Protein AF-A0A3A6R855-F1 (afdb_monomer)

Secondary structure (DSSP, 8-state):
-HHHHHHHHHHHHHHHHHHHHHHH--SS---S--HHHHHHHHHHHHHHHHHHHHHS--TT-HHHHHHHHHHHHHHHHHHHHHHHHHHHHH-TTS-HHHHHHHHHHHHHHHHHHHHHHHHHHHHHHHHHHHHH--

Solvent-accessible surface area (backbone atoms only — not comparable to full-atom values): 7381 Å² total; per-residue (Å²): 118,68,63,64,52,53,37,52,55,61,20,42,46,58,43,53,52,37,40,51,51,42,72,69,53,89,70,75,92,59,66,63,71,53,41,66,36,32,39,50,24,31,44,42,43,36,54,48,49,51,52,49,60,62,69,56,77,67,83,89,52,68,66,57,58,53,52,48,52,50,34,53,52,50,47,53,52,43,56,54,48,51,52,50,55,59,44,36,77,76,36,87,87,44,62,58,65,62,53,34,54,51,30,58,50,50,31,55,56,48,48,53,48,53,49,55,49,48,55,52,53,54,53,54,52,54,58,52,54,57,68,73,74,110

pLDDT: mean 86.09, std 9.69, range [51.81, 96.31]

Sequence (134 aa):
MTWLVYTVLLGLVPIVIRILVASFVSGENVPFFSAADFISLGMVMQISLLTEIRYHDSADAWWKKIFIGFSIFAIMMYAVMVAFTLLSEVVDRINKESVFIVCMSMPVVSFALCWALYDRVAYLSVATEEVAND

Foldseek 3Di:
DVLLVVLQVVLCVVLVVQCVVQVPDDDDRSDSDALVSLLSSLLSLLVSQLVVLVVPPDPDDPVSVVSVVVSVVLNVVSVVLVVLRVVVVVDVVRDRVVSSVVSNVSSVVSSVSSVVVVVVVVVVVVVVVVVVVD

Structure (mmCIF, N/CA/C/O backbone):
data_AF-A0A3A6R855-F1
#
_entry.id   AF-A0A3A6R855-F1
#
loop_
_atom_site.group_PDB
_atom_site.id
_atom_site.type_symbol
_atom_site.label_atom_id
_atom_site.label_alt_id
_atom_site.label_comp_id
_atom_site.label_asym_id
_atom_site.label_entity_id
_atom_site.label_seq_id
_atom_site.pdbx_PDB_ins_code
_atom_site.Cartn_x
_atom_site.Cartn_y
_atom_site.Cartn_z
_atom_site.occupancy
_atom_site.B_iso_or_equiv
_atom_site.auth_seq_id
_atom_site.auth_comp_id
_atom_site.auth_asym_id
_atom_site.auth_atom_id
_atom_site.pdbx_PDB_model_num
ATOM 1 N N . MET A 1 1 ? 6.086 -12.240 -13.541 1.00 60.69 1 MET A N 1
ATOM 2 C CA . MET A 1 1 ? 4.778 -12.560 -12.912 1.00 60.69 1 MET A CA 1
ATOM 3 C C . MET A 1 1 ? 4.883 -12.754 -11.406 1.00 60.69 1 MET A C 1
ATOM 5 O O . MET A 1 1 ? 4.028 -12.267 -10.680 1.00 60.69 1 MET A O 1
ATOM 9 N N . THR A 1 2 ? 5.916 -13.446 -10.926 1.00 78.75 2 THR A N 1
ATOM 10 C CA . THR A 1 2 ? 6.020 -13.892 -9.530 1.00 78.75 2 THR A CA 1
ATOM 11 C C . THR A 1 2 ? 6.041 -12.750 -8.507 1.00 78.75 2 THR A C 1
ATOM 13 O O . THR A 1 2 ? 5.387 -12.856 -7.476 1.00 78.75 2 THR A O 1
ATOM 16 N N . TRP A 1 3 ? 6.713 -11.635 -8.817 1.00 84.62 3 TRP A N 1
ATOM 17 C CA . TRP A 1 3 ? 6.811 -10.470 -7.930 1.00 84.62 3 TRP A CA 1
ATOM 18 C C . TRP A 1 3 ? 5.443 -9.880 -7.549 1.00 84.62 3 TRP A C 1
ATOM 20 O O . TRP A 1 3 ? 5.102 -9.858 -6.369 1.00 84.62 3 TRP A O 1
ATOM 30 N N . LEU A 1 4 ? 4.625 -9.489 -8.536 1.00 84.19 4 LEU A N 1
ATOM 31 C CA . LEU A 1 4 ? 3.318 -8.860 -8.298 1.00 84.19 4 LEU A CA 1
ATOM 32 C C . LEU A 1 4 ? 2.403 -9.744 -7.436 1.00 84.19 4 LEU A C 1
ATOM 34 O O . LEU A 1 4 ? 1.725 -9.251 -6.536 1.00 84.19 4 LEU A O 1
ATOM 38 N N . VAL A 1 5 ? 2.413 -11.056 -7.688 1.00 86.62 5 VAL A N 1
ATOM 39 C CA . VAL A 1 5 ? 1.627 -12.023 -6.913 1.00 86.62 5 VAL A CA 1
ATOM 40 C C . VAL A 1 5 ? 2.105 -12.066 -5.461 1.00 86.62 5 VAL A C 1
ATOM 42 O O . VAL A 1 5 ? 1.277 -11.982 -4.558 1.00 86.62 5 VAL A O 1
ATOM 45 N N . TYR A 1 6 ? 3.417 -12.131 -5.212 1.00 87.00 6 TYR A N 1
ATOM 46 C CA . TYR A 1 6 ? 3.951 -12.111 -3.847 1.00 87.00 6 TYR A CA 1
ATOM 47 C C . TYR A 1 6 ? 3.611 -10.822 -3.103 1.00 87.00 6 TYR A C 1
ATOM 49 O O . TYR A 1 6 ? 3.243 -10.875 -1.932 1.00 87.00 6 TYR A O 1
ATOM 57 N N . THR A 1 7 ? 3.668 -9.677 -3.778 1.00 89.81 7 THR A N 1
ATOM 58 C CA . THR A 1 7 ? 3.316 -8.379 -3.196 1.00 89.81 7 THR A CA 1
ATOM 59 C C . THR A 1 7 ? 1.859 -8.321 -2.767 1.00 89.81 7 THR A C 1
ATOM 61 O O . THR A 1 7 ? 1.561 -7.895 -1.652 1.00 89.81 7 THR A O 1
ATOM 64 N N . VAL A 1 8 ? 0.948 -8.768 -3.634 1.00 88.00 8 VAL A N 1
ATOM 65 C CA . VAL A 1 8 ? -0.485 -8.796 -3.326 1.00 88.00 8 VAL A CA 1
ATOM 66 C C . VAL A 1 8 ? -0.762 -9.779 -2.193 1.00 88.00 8 VAL A C 1
ATOM 68 O O . VAL A 1 8 ? -1.456 -9.424 -1.246 1.00 88.00 8 VAL A O 1
ATOM 71 N N . LEU A 1 9 ? -0.176 -10.980 -2.231 1.00 89.69 9 LEU A N 1
ATOM 72 C CA . LEU A 1 9 ? -0.342 -11.973 -1.167 1.00 89.69 9 LEU A CA 1
ATOM 73 C C . LEU A 1 9 ? 0.157 -11.455 0.187 1.00 89.69 9 LEU A C 1
ATOM 75 O O . LEU A 1 9 ? -0.560 -11.573 1.177 1.00 89.69 9 LEU A O 1
ATOM 79 N N . LEU A 1 10 ? 1.342 -10.836 0.231 1.00 90.31 10 LEU A N 1
ATOM 80 C CA . LEU A 1 10 ? 1.885 -10.231 1.450 1.00 90.31 10 LEU A CA 1
ATOM 81 C C . LEU A 1 10 ? 1.024 -9.064 1.944 1.00 90.31 10 LEU A C 1
ATOM 83 O O . LEU A 1 10 ? 0.781 -8.945 3.141 1.00 90.31 10 LEU A O 1
ATOM 87 N N . GLY A 1 11 ? 0.527 -8.225 1.037 1.00 88.62 11 GLY A N 1
ATOM 88 C CA . GLY A 1 11 ? -0.348 -7.110 1.388 1.00 88.62 11 GLY A CA 1
ATOM 89 C C . GLY A 1 11 ? -1.730 -7.545 1.888 1.00 88.62 11 GLY A C 1
ATOM 90 O O . GLY A 1 11 ? -2.355 -6.809 2.644 1.00 88.62 11 GLY A O 1
ATOM 91 N N . LEU A 1 12 ? -2.208 -8.734 1.509 1.00 91.69 12 LEU A N 1
ATOM 92 C CA . LEU A 1 12 ? -3.478 -9.299 1.981 1.00 91.69 12 LEU A CA 1
ATOM 93 C C . LEU A 1 12 ? -3.381 -9.937 3.375 1.00 91.69 12 LEU A C 1
ATOM 95 O O . LEU A 1 12 ? -4.417 -10.177 3.996 1.00 91.69 12 LEU A O 1
ATOM 99 N N . VAL A 1 13 ? -2.173 -10.189 3.891 1.00 92.19 13 VAL A N 1
ATOM 100 C CA . VAL A 1 13 ? -1.955 -10.826 5.204 1.00 92.19 13 VAL A CA 1
ATOM 101 C C . VAL A 1 13 ? -2.772 -10.174 6.335 1.00 92.19 13 VAL A C 1
ATOM 103 O O . VAL A 1 13 ? -3.451 -10.916 7.045 1.00 92.19 13 VAL A O 1
ATOM 106 N N . PRO A 1 14 ? -2.804 -8.836 6.507 1.00 88.94 14 PRO A N 1
ATOM 107 C CA . PRO A 1 14 ? -3.589 -8.196 7.567 1.00 88.94 14 PRO A CA 1
ATOM 108 C C . PRO A 1 14 ? -5.093 -8.483 7.457 1.00 88.94 14 PRO A C 1
ATOM 110 O O . PRO A 1 14 ? -5.748 -8.745 8.463 1.00 88.94 14 PRO A O 1
ATOM 113 N N . ILE A 1 15 ? -5.626 -8.497 6.230 1.00 91.94 15 ILE A N 1
ATOM 114 C CA . ILE A 1 15 ? -7.042 -8.777 5.952 1.00 91.94 15 ILE A CA 1
ATOM 115 C C . ILE A 1 15 ? -7.365 -10.232 6.300 1.00 91.94 15 ILE A C 1
ATOM 117 O O . ILE A 1 15 ? -8.343 -10.504 6.993 1.00 91.94 15 ILE A O 1
ATOM 121 N N . VAL A 1 16 ? -6.520 -11.172 5.867 1.00 91.69 16 VAL A N 1
ATOM 122 C CA . VAL A 1 16 ? -6.699 -12.601 6.163 1.00 91.69 16 VAL A CA 1
ATOM 123 C C . VAL A 1 16 ? -6.653 -12.848 7.670 1.00 91.69 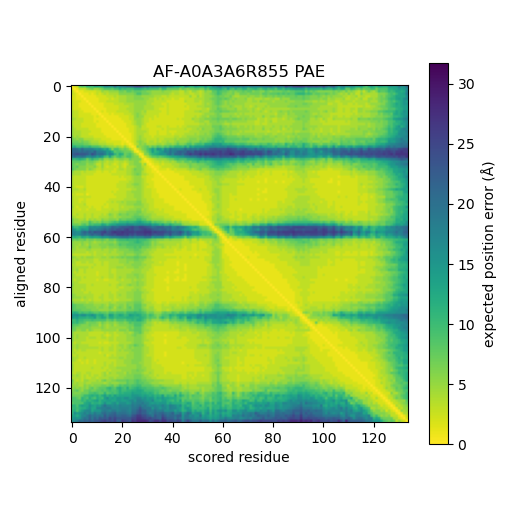16 VAL A C 1
ATOM 125 O O . VAL A 1 16 ? -7.523 -13.536 8.201 1.00 91.69 16 VAL A O 1
ATOM 128 N N . ILE A 1 17 ? -5.687 -12.249 8.375 1.00 91.00 17 ILE A N 1
ATOM 129 C CA . ILE A 1 17 ? -5.585 -12.352 9.836 1.00 91.00 17 ILE A CA 1
ATOM 130 C C . ILE A 1 17 ? -6.855 -11.812 10.501 1.00 91.00 17 ILE A C 1
ATOM 132 O O . ILE A 1 17 ? -7.397 -12.475 11.383 1.00 91.00 17 ILE A O 1
ATOM 136 N N . ARG A 1 18 ? -7.371 -10.652 10.073 1.00 89.25 18 ARG A N 1
ATOM 137 C CA . ARG A 1 18 ? -8.589 -10.074 10.657 1.00 89.25 18 ARG A CA 1
ATOM 138 C C . ARG A 1 18 ? -9.818 -10.952 10.432 1.00 89.25 18 ARG A C 1
ATOM 140 O O . ARG A 1 18 ? -10.583 -11.146 11.371 1.00 89.25 18 ARG A O 1
ATOM 147 N N . ILE A 1 19 ? -9.985 -11.522 9.238 1.00 89.38 19 ILE A N 1
ATOM 148 C CA . ILE A 1 19 ? -11.083 -12.456 8.940 1.00 89.38 19 ILE A CA 1
ATOM 149 C C . ILE A 1 19 ? -11.006 -13.688 9.846 1.00 89.38 19 ILE A C 1
ATOM 151 O O . ILE A 1 19 ? -12.026 -14.114 10.393 1.00 89.38 19 ILE A O 1
ATOM 155 N N . LEU A 1 20 ? -9.806 -14.244 10.047 1.00 89.88 20 LEU A N 1
ATOM 156 C CA . LEU A 1 20 ? -9.608 -15.360 10.970 1.00 89.88 20 LEU A CA 1
ATOM 157 C C . LEU A 1 20 ? -9.990 -14.956 12.397 1.00 89.88 20 LEU A C 1
ATOM 159 O O . LEU A 1 20 ? -10.809 -15.629 13.013 1.00 89.88 20 LEU A O 1
ATOM 163 N N . VAL A 1 21 ? -9.477 -13.830 12.901 1.00 88.56 21 VAL A N 1
ATOM 164 C CA . VAL A 1 21 ? -9.803 -13.331 14.249 1.00 88.56 21 VAL A CA 1
ATOM 165 C C . VAL A 1 21 ? -11.311 -13.128 14.418 1.00 88.56 21 VAL A C 1
ATOM 167 O O . VAL A 1 21 ? -11.879 -13.628 15.385 1.00 88.56 21 VAL A O 1
ATOM 170 N N . ALA A 1 22 ? -11.977 -12.479 13.462 1.00 86.69 22 ALA A N 1
ATOM 171 C CA . ALA A 1 22 ? -13.425 -12.274 13.487 1.00 86.69 22 ALA A CA 1
ATOM 172 C C . ALA A 1 22 ? -14.218 -13.596 13.466 1.00 86.69 22 ALA A C 1
ATOM 174 O O . ALA A 1 22 ? -15.310 -13.661 14.018 1.00 86.69 22 ALA A O 1
ATOM 175 N N . SER A 1 23 ? -13.666 -14.659 12.872 1.00 85.38 23 SER A N 1
ATOM 176 C CA . SER A 1 23 ? -14.295 -15.988 12.834 1.00 85.38 23 SER A CA 1
ATOM 177 C C . SER A 1 23 ? -14.148 -16.765 14.149 1.00 85.38 23 SER A C 1
ATOM 179 O O . SER A 1 23 ? -14.993 -17.600 14.461 1.00 85.38 23 SER A O 1
ATOM 181 N N . PHE A 1 24 ? -13.079 -16.519 14.916 1.00 85.69 24 PHE A N 1
ATOM 182 C CA . PHE A 1 24 ? -12.809 -17.214 16.183 1.00 85.69 24 PHE A CA 1
ATOM 183 C C . PHE A 1 24 ? -13.345 -16.477 17.417 1.00 85.69 24 PHE A C 1
ATOM 185 O O . PHE A 1 24 ? -13.551 -17.099 18.461 1.00 85.69 24 PHE A O 1
ATOM 192 N N . VAL A 1 25 ? -13.581 -15.167 17.328 1.00 85.69 25 VAL A N 1
ATOM 193 C CA . VAL A 1 25 ? -14.105 -14.369 18.442 1.00 85.69 25 VAL A CA 1
ATOM 194 C C . VAL A 1 25 ? -15.626 -14.519 18.524 1.00 85.69 25 VAL A C 1
ATOM 196 O O . VAL A 1 25 ? -16.372 -14.042 17.676 1.00 85.69 25 VAL A O 1
ATOM 199 N N . SER A 1 26 ? -16.095 -15.193 19.577 1.00 59.94 26 SER A N 1
ATOM 200 C CA . SER A 1 26 ? -17.519 -15.309 19.911 1.00 59.94 26 SER A CA 1
ATOM 201 C C . SER A 1 26 ? -17.920 -14.180 20.868 1.00 59.94 26 SER A C 1
ATOM 203 O O . SER A 1 26 ? -17.772 -14.321 22.078 1.00 59.94 26 SER A O 1
ATOM 205 N N . GLY A 1 27 ? -18.405 -13.055 20.334 1.00 62.94 27 GLY A N 1
ATOM 206 C CA . GLY A 1 27 ? -18.895 -11.913 21.121 1.00 62.94 27 GLY A CA 1
ATOM 207 C C . GLY A 1 27 ? -18.346 -10.561 20.653 1.00 62.94 27 GLY A C 1
ATOM 208 O O . GLY A 1 27 ? -17.158 -10.443 20.387 1.00 62.94 27 GLY A O 1
ATOM 209 N N . GLU A 1 28 ? -19.248 -9.572 20.584 1.00 63.56 28 GLU A N 1
ATOM 210 C CA . GLU A 1 28 ? -19.111 -8.239 19.964 1.00 63.56 28 GLU A CA 1
ATOM 211 C C . GLU A 1 28 ? -18.663 -8.224 18.489 1.00 63.56 28 GLU A C 1
ATOM 213 O O . GLU A 1 28 ? -17.843 -9.009 18.028 1.00 63.56 28 GLU A O 1
ATOM 218 N N . ASN A 1 29 ? -19.276 -7.324 17.714 1.00 69.62 29 ASN A N 1
ATOM 219 C CA . ASN A 1 29 ? -19.135 -7.225 16.261 1.00 69.62 29 ASN A CA 1
ATOM 220 C C . ASN A 1 29 ? -17.722 -6.765 15.861 1.00 69.62 29 ASN A C 1
ATOM 222 O O . ASN A 1 29 ? -17.523 -5.597 15.527 1.00 69.62 29 ASN A O 1
ATOM 226 N N . VAL A 1 30 ? -16.740 -7.668 15.871 1.00 75.44 30 VAL A N 1
ATOM 227 C CA . VAL A 1 30 ? -15.443 -7.416 15.238 1.00 75.44 30 VAL A CA 1
ATOM 228 C C . VAL A 1 30 ? -15.699 -7.233 13.739 1.00 75.44 30 VAL A C 1
ATOM 230 O O . VAL A 1 30 ? -16.185 -8.160 13.085 1.00 75.44 30 VAL A O 1
ATOM 233 N N . PRO A 1 31 ? -15.409 -6.055 13.162 1.00 82.31 31 PRO A N 1
ATOM 234 C CA . PRO A 1 31 ? -15.646 -5.838 11.747 1.00 82.31 31 PRO A CA 1
ATOM 235 C C . PRO A 1 31 ? -14.687 -6.707 10.929 1.00 82.31 31 PRO A C 1
ATOM 237 O O . PRO A 1 31 ? -13.485 -6.741 11.196 1.00 82.31 31 PRO A O 1
ATOM 240 N N . PHE A 1 32 ? -15.215 -7.375 9.901 1.00 83.44 32 PHE A N 1
ATOM 241 C CA . PHE A 1 32 ? -14.423 -8.213 8.992 1.00 83.44 32 PHE A CA 1
ATOM 242 C C . PHE A 1 32 ? -13.340 -7.425 8.240 1.00 83.44 32 PHE A C 1
ATOM 244 O O . PHE A 1 32 ? -12.315 -7.994 7.874 1.00 83.44 32 PHE A O 1
ATOM 251 N N . PHE A 1 33 ? -13.548 -6.120 8.044 1.00 87.50 33 PHE A N 1
ATOM 252 C CA . PHE A 1 33 ? -12.622 -5.222 7.360 1.00 87.50 33 PHE A CA 1
ATOM 253 C C . PHE A 1 33 ? -12.467 -3.912 8.126 1.00 87.50 33 PHE A C 1
ATOM 255 O O . PHE A 1 33 ? -13.430 -3.388 8.686 1.00 87.50 33 PHE A O 1
ATOM 262 N N . SER A 1 34 ? -11.268 -3.342 8.093 1.00 90.38 34 SER A N 1
ATOM 263 C CA . SER A 1 34 ? -10.971 -2.014 8.620 1.00 90.38 34 SER A CA 1
ATOM 264 C C . SER A 1 34 ? -10.161 -1.194 7.626 1.00 90.38 34 SER A C 1
ATOM 266 O O . SER A 1 34 ? -9.398 -1.728 6.821 1.00 90.38 34 SER A O 1
ATOM 268 N N . ALA A 1 35 ? -10.283 0.131 7.731 1.00 92.25 35 ALA A N 1
ATOM 269 C CA . ALA A 1 35 ? -9.463 1.084 6.990 1.00 92.25 35 ALA A CA 1
ATOM 270 C C . ALA A 1 35 ? -7.962 0.775 7.131 1.00 92.25 35 ALA A C 1
ATOM 272 O O . ALA A 1 35 ? -7.228 0.829 6.147 1.00 92.25 35 ALA A O 1
ATOM 273 N N . ALA A 1 36 ? -7.525 0.363 8.327 1.00 91.44 36 ALA A N 1
ATOM 274 C CA . ALA A 1 36 ? -6.135 0.012 8.600 1.00 91.44 36 ALA A CA 1
ATOM 275 C C . ALA A 1 36 ? -5.621 -1.148 7.726 1.00 91.44 36 ALA A C 1
ATOM 277 O O . ALA A 1 36 ? -4.467 -1.117 7.293 1.00 91.44 36 ALA A O 1
ATOM 278 N N . ASP A 1 37 ? -6.465 -2.138 7.420 1.00 92.81 37 ASP A N 1
ATOM 279 C CA . ASP A 1 37 ? -6.050 -3.298 6.624 1.00 92.81 37 ASP A CA 1
ATOM 280 C C . ASP A 1 37 ? -5.805 -2.892 5.165 1.00 92.81 37 ASP A C 1
ATOM 282 O O . ASP A 1 37 ? -4.807 -3.282 4.560 1.00 92.81 37 ASP A O 1
ATOM 286 N N . PHE A 1 38 ? -6.676 -2.036 4.623 1.00 94.62 38 PHE A N 1
ATOM 287 C CA . PHE A 1 38 ? -6.530 -1.485 3.277 1.00 94.62 38 PHE A CA 1
ATOM 288 C C . PHE A 1 38 ? -5.325 -0.549 3.163 1.00 94.62 38 PHE A C 1
ATOM 290 O O . PHE A 1 38 ? -4.582 -0.623 2.185 1.00 94.62 38 PHE A O 1
ATOM 297 N N . ILE A 1 39 ? -5.078 0.291 4.173 1.00 94.50 39 ILE A N 1
ATOM 298 C CA . ILE A 1 39 ? -3.883 1.142 4.210 1.00 94.50 39 ILE A CA 1
ATOM 299 C C . ILE A 1 39 ? -2.616 0.276 4.233 1.00 94.50 39 ILE A C 1
ATOM 301 O O . ILE A 1 39 ? -1.683 0.537 3.473 1.00 94.50 39 ILE A O 1
ATOM 305 N N . SER A 1 40 ? -2.583 -0.780 5.052 1.00 94.25 40 SER A N 1
ATOM 306 C CA . SER A 1 40 ? -1.446 -1.704 5.112 1.00 94.25 40 SER A CA 1
ATOM 307 C C . SER A 1 40 ? -1.193 -2.391 3.763 1.00 94.25 40 SER A C 1
ATOM 309 O O . SER A 1 40 ? -0.072 -2.330 3.253 1.00 94.25 40 SER A O 1
ATOM 311 N N . LEU A 1 41 ? -2.240 -2.935 3.131 1.00 94.75 41 LEU A N 1
ATOM 312 C CA . LEU A 1 41 ? -2.190 -3.501 1.778 1.00 94.75 41 LEU A CA 1
ATOM 313 C C . LEU A 1 41 ? -1.618 -2.494 0.766 1.00 94.75 41 LEU A C 1
ATOM 315 O O . LEU A 1 41 ? -0.699 -2.806 0.005 1.00 94.75 41 LEU A O 1
ATOM 319 N N . GLY A 1 42 ? -2.138 -1.266 0.781 1.00 94.12 42 GLY A N 1
ATOM 320 C CA . GLY A 1 42 ? -1.701 -0.178 -0.086 1.00 94.12 42 GLY A CA 1
ATOM 321 C C . GLY A 1 42 ? -0.229 0.191 0.095 1.00 94.12 42 GLY A C 1
ATOM 322 O O . GLY A 1 42 ? 0.486 0.350 -0.896 1.00 94.12 42 GLY A O 1
ATOM 323 N N . MET A 1 43 ? 0.246 0.278 1.339 1.00 93.94 43 MET A N 1
ATOM 324 C CA . MET A 1 43 ? 1.648 0.571 1.651 1.00 93.94 43 MET A CA 1
ATOM 325 C C . MET A 1 43 ? 2.587 -0.548 1.197 1.00 93.94 43 MET A C 1
ATOM 327 O O . MET A 1 43 ? 3.612 -0.253 0.585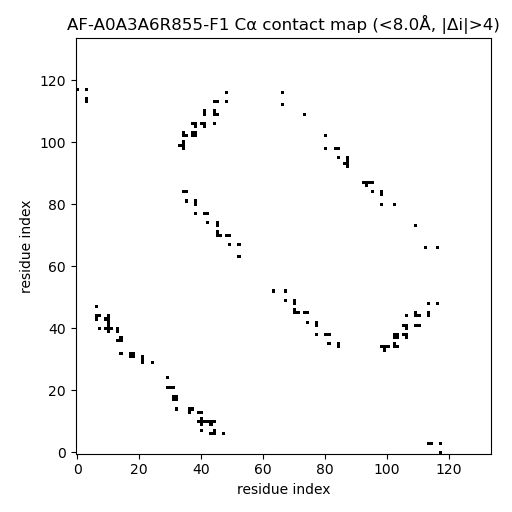 1.00 93.94 43 MET A O 1
ATOM 331 N N . VAL A 1 44 ? 2.233 -1.817 1.428 1.00 94.88 44 VAL A N 1
ATOM 332 C CA . VAL A 1 44 ? 3.035 -2.966 0.969 1.00 94.88 44 VAL A CA 1
ATOM 333 C C . VAL A 1 44 ? 3.186 -2.949 -0.552 1.00 94.88 44 VAL A C 1
ATOM 335 O O . VAL A 1 44 ? 4.299 -3.120 -1.054 1.00 94.88 44 VAL A O 1
ATOM 338 N N . MET A 1 45 ? 2.106 -2.659 -1.287 1.00 93.62 45 MET A N 1
ATOM 339 C CA . MET A 1 45 ? 2.160 -2.516 -2.745 1.00 93.62 45 MET A CA 1
ATOM 340 C C . MET A 1 45 ? 3.121 -1.410 -3.188 1.00 93.62 45 MET A C 1
ATOM 342 O O . MET A 1 45 ? 3.964 -1.650 -4.050 1.00 93.62 45 MET A O 1
ATOM 346 N N . GLN A 1 46 ? 3.048 -0.223 -2.579 1.00 94.62 46 GLN A N 1
ATOM 347 C CA . GLN A 1 46 ? 3.911 0.898 -2.963 1.00 94.62 46 GLN A CA 1
ATOM 348 C C . GLN A 1 46 ? 5.385 0.668 -2.600 1.00 94.62 46 GLN A C 1
ATOM 350 O O . GLN A 1 46 ? 6.265 0.975 -3.402 1.00 94.62 46 GLN A O 1
ATOM 355 N N . ILE A 1 47 ? 5.675 0.089 -1.429 1.00 92.69 47 ILE A N 1
ATOM 356 C CA . ILE A 1 47 ? 7.050 -0.257 -1.029 1.00 92.69 47 ILE A CA 1
ATOM 357 C C . ILE A 1 47 ? 7.631 -1.287 -1.993 1.00 92.69 47 ILE A C 1
ATOM 359 O O . ILE A 1 47 ? 8.741 -1.118 -2.492 1.00 92.69 47 ILE A O 1
ATOM 363 N N . SER A 1 48 ? 6.867 -2.333 -2.295 1.00 92.69 48 SER A N 1
ATOM 364 C CA . SER A 1 48 ? 7.308 -3.374 -3.211 1.00 92.69 48 SER A CA 1
ATOM 365 C C . SER A 1 48 ? 7.545 -2.837 -4.623 1.00 92.69 48 SER A C 1
ATOM 367 O O . SER A 1 48 ? 8.525 -3.216 -5.258 1.00 92.69 48 SER A O 1
ATOM 369 N N . LEU A 1 49 ? 6.697 -1.913 -5.093 1.00 91.25 49 LEU A N 1
ATOM 370 C CA . LEU A 1 49 ? 6.856 -1.233 -6.381 1.00 91.25 49 LEU A CA 1
ATOM 371 C C . LEU A 1 49 ? 8.191 -0.476 -6.435 1.00 91.25 49 LEU A C 1
ATOM 373 O O . LEU A 1 49 ? 8.948 -0.621 -7.395 1.00 91.25 49 LEU A O 1
ATOM 377 N N . LEU A 1 50 ? 8.526 0.276 -5.383 1.00 91.75 50 LEU A N 1
ATOM 378 C CA . LEU A 1 50 ? 9.813 0.970 -5.281 1.00 91.75 50 LEU A CA 1
ATOM 379 C C . LEU A 1 50 ? 11.003 0.002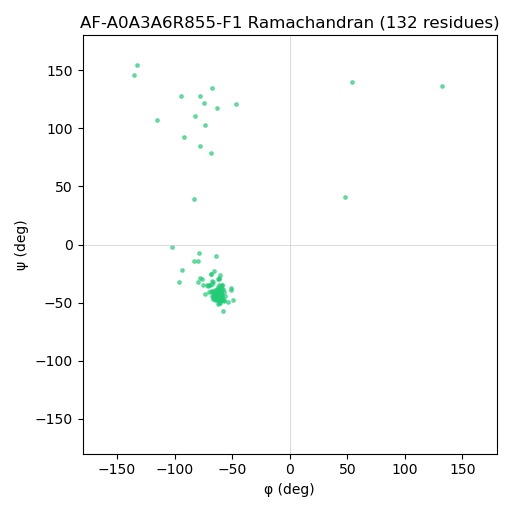 -5.289 1.00 91.75 50 LEU A C 1
ATOM 381 O O . LEU A 1 50 ? 12.023 0.293 -5.919 1.00 91.75 50 LEU A O 1
ATOM 385 N N . THR A 1 51 ? 10.887 -1.132 -4.593 1.00 89.94 51 THR A N 1
ATOM 386 C CA . THR A 1 51 ? 11.922 -2.173 -4.580 1.00 89.94 51 THR A CA 1
ATOM 387 C C . THR A 1 51 ? 12.123 -2.774 -5.968 1.00 89.94 51 THR A C 1
ATOM 389 O O . THR A 1 51 ? 13.264 -2.905 -6.403 1.00 89.94 51 THR A O 1
ATOM 392 N N . GLU A 1 52 ? 11.043 -3.070 -6.689 1.00 88.06 52 GLU A N 1
ATOM 393 C CA . GLU A 1 52 ? 11.108 -3.675 -8.022 1.00 88.06 52 GLU A CA 1
ATOM 394 C C . GLU A 1 52 ? 11.732 -2.736 -9.055 1.00 88.06 52 GLU A C 1
ATOM 396 O O . GLU A 1 52 ? 12.626 -3.129 -9.805 1.00 88.06 52 GLU A O 1
ATOM 401 N N . ILE A 1 53 ? 11.330 -1.459 -9.056 1.00 87.62 53 ILE A N 1
ATOM 402 C CA . ILE A 1 53 ? 11.927 -0.458 -9.951 1.00 87.62 53 ILE A CA 1
ATOM 403 C C . ILE A 1 53 ? 13.430 -0.324 -9.704 1.00 87.62 53 ILE A C 1
ATOM 405 O O . ILE A 1 53 ? 14.189 -0.126 -10.652 1.00 87.62 53 ILE A O 1
ATOM 409 N N . ARG A 1 54 ? 13.861 -0.420 -8.441 1.00 83.62 54 ARG A N 1
ATOM 410 C CA . ARG A 1 54 ? 15.278 -0.364 -8.068 1.00 83.62 54 ARG A CA 1
ATOM 411 C C . ARG A 1 54 ? 16.036 -1.623 -8.484 1.00 83.62 54 ARG A C 1
ATOM 413 O O . ARG A 1 54 ? 17.210 -1.519 -8.812 1.00 83.62 54 ARG A O 1
ATOM 420 N N . TYR A 1 55 ? 15.391 -2.787 -8.445 1.00 82.25 55 TYR A N 1
ATOM 421 C CA . TYR A 1 55 ? 16.005 -4.056 -8.834 1.00 82.25 55 TYR A CA 1
ATOM 422 C C . TYR A 1 55 ? 16.235 -4.146 -10.349 1.00 82.25 55 TYR A C 1
ATOM 424 O O . TYR A 1 55 ? 17.259 -4.655 -10.800 1.00 82.25 55 TYR A O 1
ATOM 432 N N . HIS A 1 56 ? 15.322 -3.592 -11.146 1.00 75.12 56 HIS A N 1
ATOM 433 C CA . HIS A 1 56 ? 15.503 -3.470 -12.588 1.00 75.12 56 HIS A CA 1
ATOM 434 C C . HIS A 1 56 ? 16.438 -2.296 -12.920 1.00 75.12 56 HIS A C 1
ATOM 436 O O . HIS A 1 56 ? 15.980 -1.201 -13.231 1.00 75.12 56 HIS A O 1
ATOM 442 N N . ASP A 1 57 ? 17.753 -2.522 -12.896 1.00 61.22 57 ASP A N 1
ATOM 443 C CA . ASP A 1 57 ? 18.807 -1.504 -13.083 1.00 61.22 57 ASP A CA 1
ATOM 444 C C . ASP A 1 57 ? 19.123 -1.177 -14.563 1.00 61.22 57 ASP A C 1
ATOM 446 O O . ASP A 1 57 ? 20.265 -1.004 -14.981 1.00 61.22 57 ASP A O 1
ATOM 450 N N . SER A 1 58 ? 18.095 -1.116 -15.413 1.00 62.56 58 SER A N 1
ATOM 451 C CA . SER A 1 58 ? 18.243 -0.604 -16.781 1.00 62.56 58 SER A CA 1
ATOM 452 C C . SER A 1 58 ? 18.368 0.927 -16.769 1.00 62.56 58 SER A C 1
ATOM 454 O O . SER A 1 58 ? 17.491 1.625 -16.252 1.00 62.56 58 SER A O 1
ATOM 456 N N . ALA A 1 59 ? 19.470 1.453 -17.303 1.00 53.47 59 ALA A N 1
ATOM 457 C CA . ALA A 1 59 ? 19.879 2.852 -17.180 1.00 53.47 59 ALA A CA 1
ATOM 458 C C . ALA A 1 59 ? 18.748 3.880 -17.445 1.00 53.47 59 ALA A C 1
ATOM 460 O O . ALA A 1 59 ? 18.143 3.922 -18.513 1.00 53.47 59 ALA A O 1
ATOM 461 N N . ASP A 1 60 ? 18.483 4.706 -16.427 1.00 60.59 60 ASP A N 1
ATOM 462 C CA . ASP A 1 60 ? 17.926 6.071 -16.470 1.00 60.59 60 ASP A CA 1
ATOM 463 C C . ASP A 1 60 ? 16.671 6.344 -17.331 1.00 60.59 60 ASP A C 1
ATOM 465 O O . ASP A 1 60 ? 16.530 7.383 -17.980 1.00 60.59 60 ASP A O 1
ATOM 469 N N . ALA A 1 61 ? 15.697 5.436 -17.312 1.00 79.69 61 ALA A N 1
ATOM 470 C CA . ALA A 1 61 ? 14.449 5.640 -18.038 1.00 79.69 61 ALA A CA 1
ATOM 471 C C . ALA A 1 61 ? 13.485 6.609 -17.311 1.00 79.69 61 ALA A C 1
ATOM 473 O O . ALA A 1 61 ? 13.127 6.403 -16.149 1.00 79.69 61 ALA A O 1
ATOM 474 N N . TRP A 1 62 ? 12.996 7.639 -18.018 1.00 83.69 62 TRP A N 1
ATOM 475 C CA . TRP A 1 62 ? 12.054 8.657 -17.507 1.00 83.69 62 TRP A CA 1
ATOM 4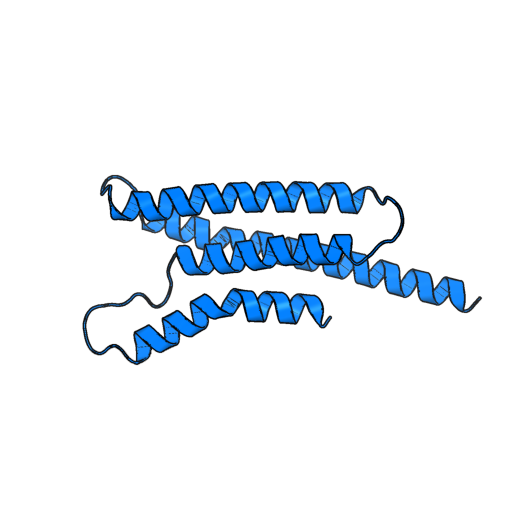76 C C . TRP A 1 62 ? 10.815 8.071 -16.814 1.00 83.69 62 TRP A C 1
ATOM 478 O O . TRP A 1 62 ? 10.371 8.588 -15.787 1.00 83.69 62 TRP A O 1
ATOM 488 N N . TRP A 1 63 ? 10.287 6.953 -17.325 1.00 82.81 63 TRP A N 1
ATOM 489 C CA . TRP A 1 63 ? 9.127 6.286 -16.736 1.00 82.81 63 TRP A CA 1
ATOM 490 C C . TRP A 1 63 ? 9.376 5.892 -15.273 1.00 82.81 63 TRP A C 1
ATOM 492 O O . TRP A 1 63 ? 8.501 6.102 -14.439 1.00 82.81 63 TRP A O 1
ATOM 502 N N . LYS A 1 64 ? 10.585 5.438 -14.912 1.00 85.56 64 LYS A N 1
ATOM 503 C CA . LYS A 1 64 ? 10.921 5.063 -13.528 1.00 85.56 64 LYS A CA 1
ATOM 504 C C . LYS A 1 64 ? 10.759 6.235 -12.574 1.00 85.56 64 LYS A C 1
ATOM 506 O O . LYS A 1 64 ? 10.194 6.071 -11.499 1.00 85.56 64 LYS A O 1
ATOM 511 N N . LYS A 1 65 ? 11.210 7.426 -12.984 1.00 88.88 65 LYS A N 1
ATOM 512 C CA . LYS A 1 65 ? 11.120 8.649 -12.171 1.00 88.88 65 LYS A CA 1
ATOM 513 C C . LYS A 1 65 ? 9.661 9.009 -11.883 1.00 88.88 65 LYS A C 1
ATOM 515 O O . LYS A 1 65 ? 9.342 9.342 -10.744 1.00 88.88 65 LYS A O 1
ATOM 520 N N . ILE A 1 66 ? 8.774 8.861 -12.873 1.00 90.12 66 ILE A N 1
ATOM 521 C CA . ILE A 1 66 ? 7.328 9.067 -12.694 1.00 90.12 66 ILE A CA 1
ATOM 522 C C . ILE A 1 66 ? 6.754 8.064 -11.689 1.00 90.12 66 ILE A C 1
ATOM 524 O O . ILE A 1 66 ? 6.090 8.474 -10.739 1.00 90.12 66 ILE A O 1
ATOM 528 N N . PHE A 1 67 ? 7.017 6.767 -11.872 1.00 90.88 67 PHE A N 1
ATOM 529 C CA . PHE A 1 67 ? 6.468 5.735 -10.990 1.00 90.88 67 PHE A CA 1
ATOM 530 C C . PHE A 1 67 ? 6.998 5.860 -9.555 1.00 90.88 67 PHE A C 1
ATOM 532 O O . PHE A 1 67 ? 6.209 5.809 -8.619 1.00 90.88 67 PHE A O 1
ATOM 539 N N . ILE A 1 68 ? 8.297 6.118 -9.370 1.00 91.75 68 ILE A N 1
ATOM 540 C CA . ILE A 1 68 ? 8.890 6.370 -8.047 1.00 91.75 68 ILE A CA 1
ATOM 541 C C . ILE A 1 68 ? 8.226 7.579 -7.379 1.00 91.75 68 ILE A C 1
ATOM 543 O O . ILE A 1 68 ? 7.836 7.499 -6.214 1.00 91.75 68 ILE A O 1
ATOM 547 N N . GLY A 1 69 ? 8.074 8.689 -8.109 1.00 92.31 69 GLY A N 1
ATOM 548 C CA . GLY A 1 69 ? 7.430 9.894 -7.590 1.00 92.31 69 GLY A CA 1
ATOM 549 C C . GLY A 1 69 ? 5.985 9.638 -7.166 1.00 92.31 69 GLY A C 1
ATOM 550 O O . GLY A 1 69 ? 5.592 10.011 -6.060 1.00 92.31 69 GLY A O 1
ATOM 551 N N . PHE A 1 70 ? 5.214 8.939 -8.004 1.00 93.19 70 PHE A N 1
ATOM 552 C CA . PHE A 1 70 ? 3.838 8.578 -7.681 1.00 93.19 70 PHE A CA 1
ATOM 553 C C . PHE A 1 70 ? 3.769 7.655 -6.458 1.00 93.19 70 PHE A C 1
ATOM 555 O O . PHE A 1 70 ? 2.936 7.866 -5.580 1.00 93.19 70 PHE A O 1
ATOM 562 N N . SER A 1 71 ? 4.655 6.665 -6.355 1.00 93.81 71 SER A N 1
ATOM 563 C CA . SER A 1 71 ? 4.675 5.745 -5.217 1.00 93.81 71 SER A CA 1
ATOM 564 C C . SER A 1 71 ? 5.008 6.433 -3.902 1.00 93.81 71 SER A C 1
ATOM 566 O O . SER A 1 71 ? 4.330 6.193 -2.905 1.00 93.81 71 SER A O 1
ATOM 568 N N . ILE A 1 72 ? 5.993 7.333 -3.889 1.00 94.50 72 ILE A N 1
ATOM 569 C CA . ILE A 1 72 ? 6.318 8.128 -2.697 1.00 94.50 72 ILE A CA 1
ATOM 570 C C . ILE A 1 72 ? 5.126 9.005 -2.303 1.00 94.50 72 ILE A C 1
ATOM 572 O O . ILE A 1 72 ? 4.738 9.031 -1.135 1.00 94.50 72 ILE A O 1
ATOM 576 N N . PHE A 1 73 ? 4.502 9.675 -3.274 1.00 95.56 73 PHE A N 1
ATOM 577 C CA . PHE A 1 73 ? 3.310 10.482 -3.029 1.00 95.56 73 PHE A CA 1
ATOM 578 C C . PHE A 1 73 ? 2.152 9.645 -2.463 1.00 95.56 73 PHE A C 1
ATOM 580 O O . PHE A 1 73 ? 1.515 10.039 -1.487 1.00 95.56 73 PHE A O 1
ATOM 587 N N . ALA A 1 74 ? 1.914 8.454 -3.013 1.00 94.00 74 ALA A N 1
ATOM 588 C CA . ALA A 1 74 ? 0.899 7.536 -2.514 1.00 94.00 74 ALA A CA 1
ATOM 589 C C . ALA A 1 74 ? 1.191 7.089 -1.071 1.00 94.00 74 ALA A C 1
ATOM 591 O O . ALA A 1 74 ? 0.279 7.088 -0.249 1.00 94.00 74 ALA A O 1
ATOM 592 N N . ILE A 1 75 ? 2.447 6.774 -0.730 1.00 95.00 75 ILE A N 1
ATOM 593 C CA . ILE A 1 75 ? 2.855 6.439 0.648 1.00 95.00 75 ILE A CA 1
ATOM 594 C C . ILE A 1 75 ? 2.558 7.600 1.604 1.00 95.00 75 ILE A C 1
ATOM 596 O O . ILE A 1 75 ? 2.006 7.377 2.681 1.00 95.00 75 ILE A O 1
ATOM 600 N N . MET A 1 76 ? 2.861 8.841 1.209 1.00 96.31 76 MET A N 1
ATOM 601 C CA . MET A 1 76 ? 2.520 10.021 2.011 1.00 96.31 76 MET A CA 1
ATOM 602 C C . MET A 1 76 ? 1.008 10.139 2.228 1.00 96.31 76 MET A C 1
ATOM 604 O O . MET A 1 76 ? 0.563 10.391 3.347 1.00 96.31 76 MET A O 1
ATOM 608 N N . MET A 1 77 ? 0.209 9.902 1.186 1.00 94.88 77 MET A N 1
ATOM 609 C CA . MET A 1 77 ? -1.249 9.905 1.299 1.00 94.88 77 MET A CA 1
ATOM 610 C C . MET A 1 77 ? -1.760 8.795 2.230 1.00 94.88 77 MET A C 1
ATOM 612 O O . MET A 1 77 ? -2.649 9.051 3.039 1.00 94.88 77 MET A O 1
ATOM 616 N N . TYR A 1 78 ? -1.176 7.592 2.194 1.00 95.06 78 TYR A N 1
ATOM 617 C CA . TYR A 1 78 ? -1.499 6.534 3.157 1.00 95.06 78 TYR A CA 1
ATOM 618 C C . TYR A 1 78 ? -1.163 6.939 4.594 1.00 95.06 78 TYR A C 1
ATOM 620 O O . TYR A 1 78 ? -1.978 6.716 5.484 1.00 95.06 78 TYR A O 1
ATOM 628 N N . ALA A 1 79 ? -0.018 7.586 4.832 1.00 95.38 79 ALA A N 1
ATOM 629 C CA . ALA A 1 79 ? 0.349 8.075 6.162 1.00 95.38 79 ALA A CA 1
ATOM 630 C C . ALA A 1 79 ? -0.663 9.102 6.703 1.00 95.38 79 ALA A C 1
ATOM 632 O O . ALA A 1 79 ? -1.051 9.042 7.871 1.00 95.38 79 ALA A O 1
ATOM 633 N N . VAL A 1 80 ? -1.156 10.000 5.844 1.00 95.19 80 VAL A N 1
ATOM 634 C CA . VAL A 1 80 ? -2.243 10.929 6.193 1.00 95.19 80 VAL A CA 1
ATOM 635 C C . VAL A 1 80 ? -3.523 10.165 6.551 1.00 95.19 80 VAL A C 1
ATOM 637 O O . VAL A 1 80 ? -4.162 10.473 7.556 1.00 95.19 80 VAL A O 1
ATOM 640 N N . MET A 1 81 ? -3.881 9.131 5.787 1.00 93.94 81 MET A N 1
ATOM 641 C CA . MET A 1 81 ? -5.069 8.315 6.070 1.00 93.94 81 MET A CA 1
ATOM 642 C C . MET A 1 81 ? -4.950 7.495 7.358 1.00 93.94 81 MET A C 1
ATOM 644 O O . MET A 1 81 ? -5.953 7.319 8.050 1.00 93.94 81 MET A O 1
ATOM 648 N N . VAL A 1 82 ? -3.746 7.055 7.740 1.00 94.25 82 VAL A N 1
ATOM 649 C CA . VAL A 1 82 ? -3.507 6.458 9.066 1.00 94.25 82 VAL A CA 1
ATOM 650 C C . VAL A 1 82 ? -3.860 7.461 10.160 1.00 94.25 82 VAL A C 1
ATOM 652 O O . VAL A 1 82 ? -4.610 7.123 11.073 1.00 94.25 82 VAL A O 1
ATOM 655 N N . ALA A 1 83 ? -3.389 8.707 10.050 1.00 93.56 83 ALA A N 1
ATOM 656 C CA . ALA A 1 83 ? -3.702 9.744 11.030 1.00 93.56 83 ALA A CA 1
ATOM 657 C C . ALA A 1 83 ? -5.213 10.017 11.119 1.00 93.56 83 ALA A C 1
ATOM 659 O O . ALA A 1 83 ? -5.748 10.110 12.222 1.00 93.56 83 ALA A O 1
ATOM 660 N N . PHE A 1 84 ? -5.921 10.080 9.985 1.00 92.12 84 PHE A N 1
ATOM 661 C CA . PHE A 1 84 ? -7.382 10.225 9.977 1.00 92.12 84 PHE A CA 1
ATOM 662 C C . PHE A 1 84 ? -8.109 9.021 10.574 1.00 92.12 84 PHE A C 1
ATOM 664 O O . PHE A 1 84 ? -9.086 9.208 11.296 1.00 92.12 84 PHE A O 1
ATOM 671 N N . THR A 1 85 ? -7.631 7.804 10.308 1.00 91.94 85 THR A N 1
ATOM 672 C CA . THR A 1 85 ? -8.200 6.577 10.878 1.00 91.94 85 THR A CA 1
ATOM 673 C C . THR A 1 85 ? -8.096 6.611 12.401 1.00 91.94 85 THR A C 1
ATOM 675 O O . THR A 1 85 ? -9.114 6.488 13.076 1.00 91.94 85 THR A O 1
ATOM 678 N N . LEU A 1 86 ? -6.909 6.907 12.938 1.00 91.50 86 LEU A N 1
ATOM 679 C CA . LEU A 1 86 ? -6.686 7.036 14.382 1.00 91.50 86 LEU A CA 1
ATOM 680 C C . LEU A 1 86 ? -7.509 8.176 14.995 1.00 91.50 86 LEU A C 1
ATOM 682 O O . LEU A 1 86 ? -8.125 8.014 16.044 1.00 91.50 86 LEU A O 1
ATOM 686 N N . LEU A 1 87 ? -7.567 9.335 14.334 1.00 91.19 87 LEU A N 1
ATOM 687 C CA . LEU A 1 87 ? -8.326 10.476 14.843 1.00 91.19 87 LEU A CA 1
ATOM 688 C C . LEU A 1 87 ? -9.834 10.202 14.851 1.00 91.19 87 LEU A C 1
ATOM 690 O O . LEU A 1 87 ? -10.528 10.679 15.745 1.00 91.19 87 LEU A O 1
ATOM 694 N N . SER A 1 88 ? -10.340 9.413 13.899 1.00 89.50 88 SER A N 1
ATOM 695 C CA . SER A 1 88 ? -11.754 9.031 13.843 1.00 89.50 88 SER A CA 1
ATOM 696 C C . SER A 1 88 ? -12.189 8.150 15.015 1.00 89.50 88 SER A C 1
ATOM 698 O O . SER A 1 88 ? -13.369 8.132 15.355 1.00 89.50 88 SER A O 1
ATOM 700 N N . GLU A 1 89 ? -11.256 7.449 15.662 1.00 86.06 89 GLU A N 1
ATOM 701 C CA . GLU A 1 89 ? -11.537 6.660 16.864 1.00 86.06 89 GLU A CA 1
ATOM 702 C C . GLU A 1 89 ? -11.687 7.540 18.110 1.00 86.06 89 GLU A C 1
ATOM 704 O O . GLU A 1 89 ? -12.446 7.194 19.011 1.00 86.06 89 GLU A O 1
ATOM 709 N N . VAL A 1 90 ? -11.001 8.687 18.147 1.00 88.56 90 VAL A N 1
ATOM 710 C CA . VAL A 1 90 ? -10.974 9.601 19.302 1.00 88.56 90 VAL A CA 1
ATOM 711 C C . VAL A 1 90 ? -11.991 10.740 19.166 1.00 88.56 90 VAL A C 1
ATOM 713 O O . VAL A 1 90 ? -12.514 11.233 20.163 1.00 88.56 90 VAL A O 1
ATOM 716 N N . VAL A 1 91 ? -12.261 11.191 17.938 1.00 89.75 91 VAL A N 1
ATOM 717 C CA . VAL A 1 91 ? -13.098 12.361 17.649 1.00 89.75 91 VAL A CA 1
ATOM 718 C C . VAL A 1 91 ? -14.360 11.943 16.898 1.00 89.75 91 VAL A C 1
ATOM 720 O O . VAL A 1 91 ? -14.335 11.723 15.688 1.00 89.75 91 VAL A O 1
ATOM 723 N N . ASP A 1 92 ? -15.502 11.969 17.588 1.00 81.50 92 ASP A N 1
ATOM 724 C CA . ASP A 1 92 ? -16.816 11.591 17.030 1.00 81.50 92 ASP A CA 1
ATOM 725 C C . ASP A 1 92 ? -17.326 12.498 15.894 1.00 81.50 92 ASP A C 1
ATOM 727 O O . ASP A 1 92 ? -18.305 12.180 15.223 1.00 81.50 92 ASP A O 1
ATOM 731 N N . ARG A 1 93 ? -16.675 13.640 15.642 1.00 85.00 93 ARG A N 1
ATOM 732 C CA . ARG A 1 93 ? -17.031 14.543 14.531 1.00 85.00 93 ARG A CA 1
ATOM 733 C C . ARG A 1 93 ? -16.509 14.079 13.169 1.00 85.00 93 ARG A C 1
ATOM 735 O O . ARG A 1 93 ? -16.836 14.704 12.162 1.00 85.00 93 ARG A O 1
ATOM 742 N N . ILE A 1 94 ? -15.683 13.035 13.122 1.00 84.81 94 ILE A N 1
ATOM 743 C CA . ILE A 1 94 ? -15.131 12.503 11.873 1.00 84.81 94 ILE A CA 1
ATOM 744 C C . ILE A 1 94 ? -16.013 11.361 11.376 1.00 84.81 94 ILE A C 1
ATOM 746 O O . ILE A 1 94 ? -16.285 10.402 12.094 1.00 84.81 94 ILE A O 1
ATOM 750 N N . ASN A 1 95 ? -16.432 11.445 10.113 1.00 88.19 95 ASN A N 1
ATOM 751 C CA . ASN A 1 95 ? -17.216 10.389 9.489 1.00 88.19 95 ASN A CA 1
ATOM 752 C C . ASN A 1 95 ? -16.330 9.165 9.183 1.00 88.19 95 ASN A C 1
ATOM 754 O O . ASN A 1 95 ? -15.575 9.156 8.206 1.00 88.19 95 ASN A O 1
ATOM 758 N N . LYS A 1 96 ? -16.449 8.129 10.021 1.00 87.50 96 LYS A N 1
ATOM 759 C CA . LYS A 1 96 ? -15.730 6.850 9.899 1.00 87.50 96 LYS A CA 1
ATOM 760 C C . LYS A 1 96 ? -16.018 6.138 8.573 1.00 87.50 96 LYS A C 1
ATOM 762 O O . LYS A 1 96 ? -15.116 5.529 8.004 1.00 87.50 96 LYS A O 1
ATOM 767 N N . GLU A 1 97 ? -17.240 6.251 8.056 1.00 89.00 97 GLU A N 1
ATOM 768 C CA . GLU A 1 97 ? -17.649 5.633 6.790 1.00 89.00 97 GLU A CA 1
ATOM 769 C C . GLU A 1 97 ? -16.920 6.272 5.602 1.00 89.00 97 GLU A C 1
ATOM 771 O O . GLU A 1 97 ? -16.351 5.569 4.768 1.00 89.00 97 GLU A O 1
ATOM 776 N N . SER A 1 98 ? -16.829 7.606 5.574 1.00 89.62 98 SER A N 1
ATOM 777 C CA . SER A 1 98 ? -16.080 8.323 4.535 1.00 89.62 98 SER A CA 1
ATOM 778 C C . SER A 1 98 ? -14.595 7.955 4.541 1.00 89.62 98 SER A C 1
ATOM 780 O O . SER A 1 98 ? -14.018 7.713 3.482 1.00 89.62 98 SER A O 1
ATOM 782 N N . VAL A 1 99 ? -13.973 7.883 5.725 1.00 91.06 99 VAL A N 1
ATOM 783 C CA . VAL A 1 99 ? -12.562 7.478 5.858 1.00 91.06 99 VAL A CA 1
ATOM 784 C C . VAL A 1 99 ? -12.370 6.048 5.354 1.00 91.06 99 VAL A C 1
ATOM 786 O O . VAL A 1 99 ? -11.442 5.788 4.588 1.00 91.06 99 VAL A O 1
ATOM 789 N N . PHE A 1 100 ? -13.274 5.136 5.715 1.00 92.12 100 PHE A N 1
ATOM 790 C CA . PHE A 1 100 ? -13.232 3.747 5.270 1.00 92.12 100 PHE A CA 1
ATOM 791 C C . PHE A 1 100 ? -13.331 3.613 3.743 1.00 92.12 100 PHE A C 1
ATOM 793 O O . PHE A 1 100 ? -12.497 2.938 3.142 1.00 92.12 100 PHE A O 1
ATOM 800 N N . ILE A 1 101 ? -14.284 4.299 3.099 1.00 92.38 101 ILE A N 1
ATOM 801 C CA . ILE A 1 101 ? -14.471 4.260 1.636 1.00 92.38 101 ILE A CA 1
ATOM 802 C C . ILE A 1 101 ? -13.226 4.783 0.905 1.00 92.38 101 ILE A C 1
ATOM 804 O O . ILE A 1 101 ? -12.772 4.187 -0.078 1.00 92.38 101 ILE A O 1
ATOM 808 N N . VAL A 1 102 ? -12.629 5.872 1.397 1.00 93.06 102 VAL A N 1
ATOM 809 C CA . VAL A 1 102 ? -11.395 6.414 0.813 1.00 93.06 102 VAL A CA 1
ATOM 810 C C . VAL A 1 102 ? -10.253 5.410 0.966 1.00 93.06 102 VAL A C 1
ATOM 812 O O . VAL A 1 102 ? -9.601 5.078 -0.024 1.00 93.06 102 VAL A O 1
ATOM 815 N N . CYS A 1 103 ? -10.065 4.845 2.160 1.00 93.56 103 CYS A N 1
ATOM 816 C CA . CYS A 1 103 ? -9.024 3.849 2.409 1.00 93.56 103 CYS A CA 1
ATOM 817 C C . CYS A 1 103 ? -9.205 2.584 1.569 1.00 93.56 103 CYS A C 1
ATOM 819 O O . CYS A 1 103 ? -8.214 2.014 1.135 1.00 93.56 103 CYS A O 1
ATOM 821 N N . MET A 1 104 ? -10.440 2.163 1.296 1.00 93.50 104 MET A N 1
ATOM 822 C CA . MET A 1 104 ? -10.738 1.005 0.450 1.00 93.50 104 MET A CA 1
ATOM 823 C C . MET A 1 104 ? -10.426 1.258 -1.034 1.00 93.50 104 MET A C 1
ATOM 825 O O . MET A 1 104 ? -9.992 0.346 -1.736 1.00 93.50 104 MET A O 1
ATOM 829 N N . SER A 1 105 ? -10.625 2.483 -1.530 1.00 93.69 105 SER A N 1
ATOM 830 C CA . SER A 1 105 ? -10.411 2.807 -2.951 1.00 93.69 105 SER A CA 1
ATOM 831 C C . SER A 1 105 ? -8.939 3.031 -3.319 1.00 93.69 105 SER A C 1
ATOM 833 O O . SER A 1 105 ? -8.518 2.677 -4.422 1.00 93.69 105 SER A O 1
ATOM 835 N N . MET A 1 106 ? -8.118 3.559 -2.407 1.00 92.56 106 MET A N 1
ATOM 836 C CA . MET A 1 106 ? -6.704 3.849 -2.684 1.00 92.56 106 MET A CA 1
ATOM 837 C C . MET A 1 106 ? -5.866 2.613 -3.084 1.00 92.56 106 MET A C 1
ATOM 839 O O . MET A 1 106 ? -5.087 2.719 -4.037 1.00 92.56 106 MET A O 1
ATOM 843 N N . PRO A 1 107 ? -6.016 1.430 -2.454 1.00 92.88 107 PRO A N 1
ATOM 844 C CA . PRO A 1 107 ? -5.299 0.218 -2.846 1.00 92.88 107 PRO A CA 1
ATOM 845 C C . PRO A 1 107 ? -5.633 -0.245 -4.258 1.00 92.88 107 PRO A C 1
ATOM 847 O O . PRO A 1 107 ? -4.770 -0.810 -4.919 1.00 92.88 107 PRO A O 1
ATOM 850 N N . VAL A 1 108 ? -6.844 0.030 -4.750 1.00 93.38 108 VAL A N 1
ATOM 851 C CA . VAL A 1 108 ? -7.234 -0.287 -6.131 1.00 93.38 108 VAL A CA 1
ATOM 852 C C . VAL A 1 108 ? -6.408 0.542 -7.115 1.00 93.38 108 VAL A C 1
ATOM 854 O O . VAL A 1 108 ? -5.893 0.012 -8.098 1.00 93.38 108 VAL A O 1
ATOM 857 N N . VAL A 1 109 ? -6.202 1.827 -6.815 1.00 92.81 109 VAL A N 1
ATOM 858 C CA . VAL A 1 109 ? -5.330 2.707 -7.609 1.00 92.81 109 VAL A CA 1
ATOM 859 C C . VAL A 1 109 ? -3.872 2.251 -7.515 1.00 92.81 109 VAL A C 1
ATOM 861 O O . VAL A 1 109 ? -3.191 2.160 -8.535 1.00 92.81 109 VAL A O 1
ATOM 864 N N . SER A 1 110 ? -3.396 1.901 -6.314 1.00 92.38 110 SER A N 1
ATOM 865 C CA . SER A 1 110 ? -2.060 1.314 -6.125 1.00 92.38 110 SER A CA 1
ATOM 866 C C . SER A 1 110 ? -1.872 0.043 -6.956 1.00 92.38 110 SER A C 1
ATOM 868 O O . SER A 1 110 ? -0.846 -0.113 -7.613 1.00 92.38 110 SER A O 1
ATOM 870 N N . PHE A 1 111 ? -2.867 -0.843 -6.973 1.00 92.50 111 PHE A N 1
ATOM 871 C CA . PHE A 1 111 ? -2.826 -2.076 -7.746 1.00 92.50 111 PHE A CA 1
ATOM 872 C C . PHE A 1 111 ? -2.760 -1.798 -9.251 1.00 92.50 111 PHE A C 1
ATOM 874 O O . PHE A 1 111 ? -1.943 -2.400 -9.945 1.00 92.50 111 PHE A O 1
ATOM 881 N N . ALA A 1 112 ? -3.547 -0.839 -9.752 1.00 92.38 112 ALA A N 1
ATOM 882 C CA . ALA A 1 112 ? -3.485 -0.420 -11.151 1.00 92.38 112 ALA A CA 1
ATOM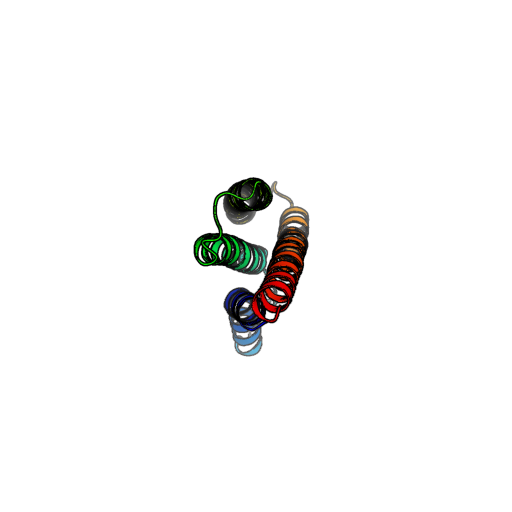 883 C C . ALA A 1 112 ? -2.085 0.088 -11.547 1.00 92.38 112 ALA A C 1
ATOM 885 O O . ALA A 1 112 ? -1.628 -0.159 -12.661 1.00 92.38 112 ALA A O 1
ATOM 886 N N . LEU A 1 113 ? -1.366 0.744 -10.632 1.00 89.81 113 LEU A N 1
ATOM 887 C CA . LEU A 1 113 ? 0.012 1.186 -10.869 1.00 89.81 113 LEU A CA 1
ATOM 888 C C . LEU A 1 113 ? 1.007 0.034 -10.851 1.00 89.81 113 LEU A C 1
ATOM 890 O O . LEU A 1 113 ? 1.877 -0.021 -11.716 1.00 89.81 113 LEU A O 1
ATOM 894 N N . CYS A 1 114 ? 0.874 -0.900 -9.907 1.00 88.81 114 CYS A N 1
ATOM 895 C CA . CYS A 1 114 ?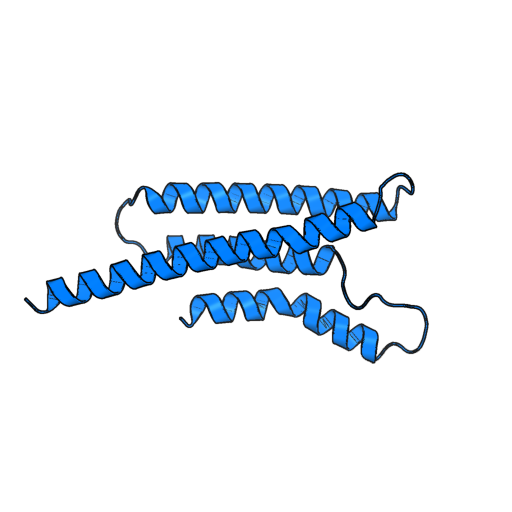 1.673 -2.123 -9.906 1.00 88.81 114 CYS A CA 1
ATOM 896 C C . CYS A 1 114 ? 1.458 -2.919 -11.204 1.00 88.81 114 CYS A C 1
ATOM 898 O O . CYS A 1 114 ? 2.418 -3.432 -11.775 1.00 88.81 114 CYS A O 1
ATOM 900 N N . TRP A 1 115 ? 0.221 -2.964 -11.710 1.00 89.69 115 TRP A N 1
ATOM 901 C CA . TRP A 1 115 ? -0.109 -3.570 -12.998 1.00 89.69 115 TRP A CA 1
ATOM 902 C C . TRP A 1 115 ? 0.523 -2.821 -14.176 1.00 89.69 115 TRP A C 1
ATOM 904 O O . TRP A 1 115 ? 1.140 -3.439 -15.039 1.00 89.69 115 TRP A O 1
ATOM 914 N N . ALA A 1 116 ? 0.422 -1.491 -14.205 1.00 88.44 116 ALA A N 1
ATOM 915 C CA . ALA A 1 116 ? 1.031 -0.676 -15.254 1.00 88.44 116 ALA A CA 1
ATOM 916 C C . ALA A 1 116 ? 2.563 -0.811 -15.280 1.00 88.44 116 ALA A C 1
ATOM 918 O O . ALA A 1 116 ? 3.162 -0.840 -16.354 1.00 88.44 116 ALA A O 1
ATOM 919 N N . LEU A 1 117 ? 3.204 -0.926 -14.111 1.00 86.94 117 LEU A N 1
ATOM 920 C CA . LEU A 1 117 ? 4.628 -1.238 -14.015 1.00 86.94 117 LEU A CA 1
ATOM 921 C C . LEU A 1 117 ? 4.923 -2.632 -14.577 1.00 86.94 117 LEU A C 1
ATOM 923 O O . LEU A 1 117 ? 5.852 -2.788 -15.364 1.00 86.94 117 LEU A O 1
ATOM 927 N N . TYR A 1 118 ? 4.134 -3.629 -14.178 1.00 86.69 118 TYR A N 1
ATOM 928 C CA . TYR A 1 118 ? 4.296 -5.007 -14.628 1.00 86.69 118 TYR A CA 1
ATOM 929 C C . TYR A 1 118 ? 4.230 -5.121 -16.157 1.00 86.69 118 TYR A C 1
ATOM 931 O O . 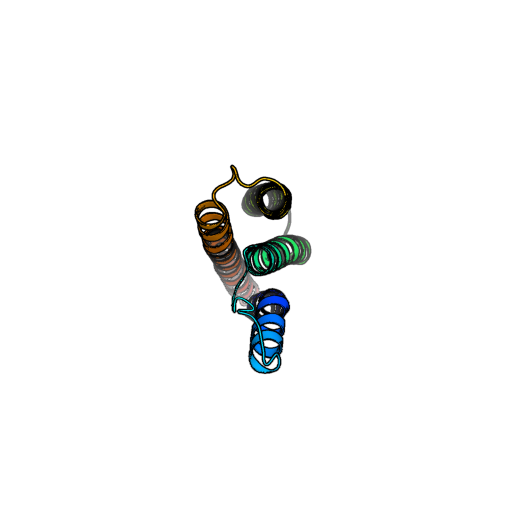TYR A 1 118 ? 5.125 -5.710 -16.760 1.00 86.69 118 TYR A O 1
ATOM 939 N N . ASP A 1 119 ? 3.223 -4.508 -16.780 1.00 86.31 119 ASP A N 1
ATOM 940 C CA . ASP A 1 119 ? 3.058 -4.483 -18.237 1.00 86.31 119 ASP A CA 1
ATOM 941 C C . ASP A 1 119 ? 4.273 -3.848 -18.935 1.00 86.31 119 ASP A C 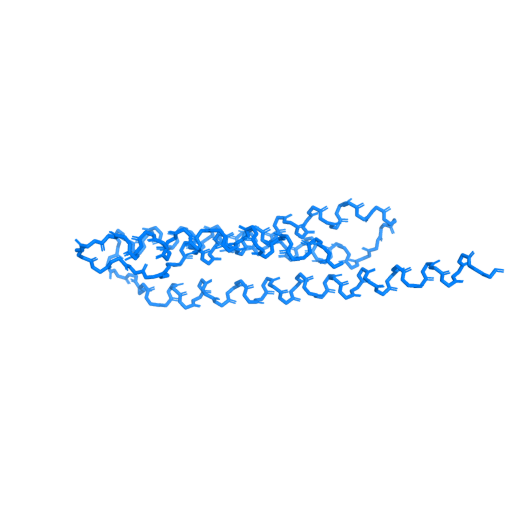1
ATOM 943 O O . ASP A 1 119 ? 4.834 -4.400 -19.882 1.00 86.31 119 ASP A O 1
ATOM 947 N N . ARG A 1 120 ? 4.771 -2.729 -18.393 1.00 83.62 120 ARG A N 1
ATOM 948 C CA . ARG A 1 120 ? 5.967 -2.053 -18.914 1.00 83.62 120 ARG A CA 1
ATOM 949 C C . ARG A 1 120 ? 7.230 -2.899 -18.797 1.00 83.62 120 ARG A C 1
ATOM 951 O O . ARG A 1 120 ? 8.008 -2.944 -19.747 1.00 83.62 120 ARG A O 1
ATOM 958 N N . VAL A 1 121 ? 7.459 -3.542 -17.655 1.00 81.44 121 VAL A N 1
ATOM 959 C CA . VAL A 1 121 ? 8.640 -4.394 -17.446 1.00 81.44 121 VAL A CA 1
ATOM 960 C C . VAL A 1 121 ? 8.578 -5.635 -18.340 1.00 81.44 121 VAL A C 1
ATOM 962 O O . VAL A 1 121 ? 9.589 -5.986 -18.943 1.00 81.44 121 VAL A O 1
ATOM 965 N N . ALA A 1 122 ? 7.398 -6.242 -18.496 1.00 81.50 122 ALA A N 1
ATOM 966 C CA . ALA A 1 122 ? 7.189 -7.383 -19.385 1.00 81.50 122 ALA A CA 1
ATOM 967 C C . ALA A 1 122 ? 7.438 -7.029 -20.861 1.00 81.50 122 ALA A C 1
ATOM 969 O O . ALA A 1 122 ? 8.068 -7.794 -21.587 1.00 81.50 122 ALA A O 1
ATOM 970 N N . TYR A 1 123 ? 7.005 -5.846 -21.304 1.00 79.19 123 TYR A N 1
ATOM 971 C CA . TYR A 1 123 ? 7.301 -5.371 -22.655 1.00 79.19 123 TYR A CA 1
ATOM 972 C C . TYR A 1 123 ? 8.814 -5.212 -22.892 1.00 79.19 123 TYR A C 1
ATOM 974 O O . TYR A 1 123 ? 9.338 -5.624 -23.926 1.00 79.19 123 TYR A O 1
ATOM 982 N N . LEU A 1 124 ? 9.539 -4.638 -21.924 1.00 74.56 124 LEU A N 1
ATOM 983 C CA . LEU A 1 124 ? 10.986 -4.420 -22.039 1.00 74.56 124 LEU A CA 1
ATOM 984 C C . LEU A 1 124 ? 11.793 -5.726 -22.046 1.00 74.56 124 LEU A C 1
ATOM 986 O O . LEU A 1 124 ? 12.817 -5.791 -22.727 1.00 74.56 124 LEU A O 1
ATOM 990 N N . SER A 1 125 ? 11.356 -6.758 -21.316 1.00 74.12 125 SER A N 1
ATOM 991 C CA . SER A 1 125 ? 12.035 -8.058 -21.342 1.00 74.12 125 SER A CA 1
ATOM 992 C C . SER A 1 125 ? 11.930 -8.727 -22.712 1.00 74.12 125 SER A C 1
ATOM 994 O O . SER A 1 125 ? 12.947 -9.178 -23.227 1.00 74.12 125 SER A O 1
ATOM 996 N N . VAL A 1 126 ? 10.745 -8.706 -23.335 1.00 76.75 126 VAL A N 1
ATOM 997 C CA . VAL A 1 126 ? 10.528 -9.296 -24.670 1.00 76.75 126 VAL A CA 1
ATOM 998 C C . VAL A 1 126 ? 11.368 -8.582 -25.732 1.00 76.75 126 VAL A C 1
ATOM 1000 O O . VAL A 1 126 ? 12.075 -9.230 -26.496 1.00 76.75 126 VAL A O 1
ATOM 1003 N N . ALA A 1 127 ? 11.374 -7.245 -25.731 1.00 71.31 127 ALA A N 1
ATOM 1004 C CA . ALA A 1 127 ? 12.165 -6.469 -26.690 1.00 71.31 127 ALA A CA 1
ATOM 1005 C C . ALA A 1 127 ? 13.681 -6.729 -26.576 1.00 71.31 127 ALA A C 1
ATOM 1007 O O . ALA A 1 127 ? 14.406 -6.629 -27.560 1.00 71.31 127 ALA A O 1
ATOM 1008 N N . THR A 1 128 ? 14.175 -7.057 -25.378 1.00 70.56 128 THR A N 1
ATOM 1009 C CA . THR A 1 128 ? 15.598 -7.369 -25.168 1.00 70.56 128 THR A CA 1
ATOM 1010 C C . THR A 1 128 ? 15.958 -8.763 -25.696 1.00 70.56 128 THR A C 1
ATOM 1012 O O . THR A 1 128 ? 17.059 -8.949 -26.208 1.00 70.56 128 THR A O 1
ATOM 1015 N N . GLU A 1 129 ? 15.044 -9.735 -25.603 1.00 73.19 129 GLU A N 1
ATOM 1016 C CA . GLU A 1 129 ? 15.244 -11.091 -26.140 1.00 73.19 129 GLU A CA 1
ATOM 1017 C C . GLU A 1 129 ? 15.267 -11.126 -27.673 1.00 73.19 129 GLU A C 1
ATOM 1019 O O . GLU A 1 129 ? 16.028 -11.907 -28.242 1.00 73.19 129 GLU A O 1
ATOM 1024 N N . GLU A 1 130 ? 14.485 -10.281 -28.350 1.00 71.94 130 GLU A N 1
ATOM 1025 C CA . GLU A 1 130 ? 14.528 -10.172 -29.817 1.00 71.94 130 GLU A CA 1
ATOM 1026 C C . GLU A 1 130 ? 15.890 -9.652 -30.300 1.00 71.94 130 GLU A C 1
ATOM 1028 O O . GLU A 1 130 ? 16.504 -10.255 -31.171 1.00 71.94 130 GLU A O 1
ATOM 1033 N N . VAL A 1 131 ? 16.428 -8.606 -29.661 1.00 70.31 131 VAL A N 1
ATOM 1034 C CA . VAL A 1 131 ? 17.730 -8.013 -30.030 1.00 70.31 131 VAL A CA 1
ATOM 1035 C C . VAL A 1 131 ? 18.916 -8.942 -29.736 1.00 70.31 131 VAL A C 1
ATOM 1037 O O . VAL A 1 131 ? 19.964 -8.809 -30.354 1.00 70.31 131 VAL A O 1
ATOM 1040 N N . ALA A 1 132 ? 18.787 -9.869 -28.782 1.00 67.56 132 ALA A N 1
ATOM 1041 C CA . ALA A 1 132 ? 19.855 -10.809 -28.434 1.00 67.56 132 ALA A CA 1
ATOM 1042 C C . ALA A 1 132 ? 19.916 -12.052 -29.345 1.00 67.56 132 ALA A C 1
ATOM 1044 O O . ALA A 1 132 ? 20.902 -12.788 -29.284 1.00 67.56 132 ALA A O 1
ATOM 1045 N N . ASN A 1 133 ? 18.868 -12.308 -30.136 1.00 66.12 133 ASN A N 1
ATOM 1046 C CA . ASN A 1 133 ? 18.767 -13.463 -31.034 1.00 66.12 133 ASN A CA 1
ATOM 1047 C C . ASN A 1 133 ? 19.030 -13.126 -32.517 1.00 66.12 133 ASN A C 1
ATOM 1049 O O . ASN A 1 133 ? 19.032 -14.049 -33.335 1.00 66.12 133 ASN A O 1
ATOM 1053 N N . ASP A 1 134 ? 19.268 -11.851 -32.840 1.00 51.81 134 ASP A N 1
ATOM 1054 C CA . ASP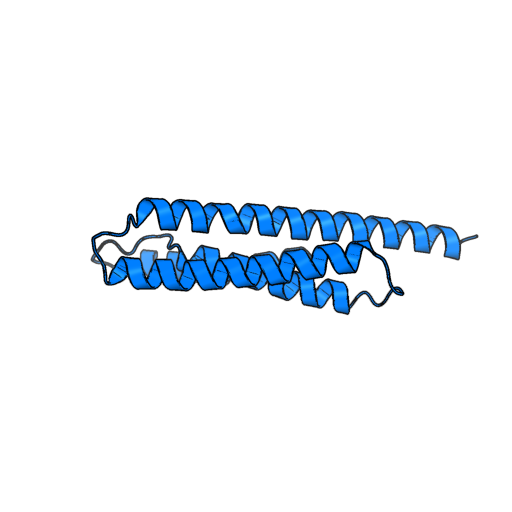 A 1 134 ? 19.730 -11.351 -34.148 1.00 51.81 134 ASP A CA 1
ATOM 1055 C C . ASP A 1 134 ? 21.261 -11.162 -34.174 1.00 51.81 134 ASP A C 1
ATOM 1057 O O . ASP A 1 134 ? 21.878 -11.439 -35.233 1.00 51.81 134 ASP A O 1
#

Nearest PDB structures (foldseek):
  6rfr-assembly1_F  TM=5.263E-01  e=3.852E+00  Yarrowia lipolytica

Mean predicted aligned error: 6.53 Å

Radius of gyration: 18.34 Å; Cα contacts (8 Å, |Δi|>4): 91; chains: 1; bounding box: 39×32×55 Å